Protein AF-A0A7S1NWL6-F1 (afdb_monomer)

Nearest PDB structures (foldseek):
  6gf1-assembly3_C  TM=7.445E-01  e=4.944E-04  Homo sapiens
  7w7g-assembly1_B  TM=7.144E-01  e=9.018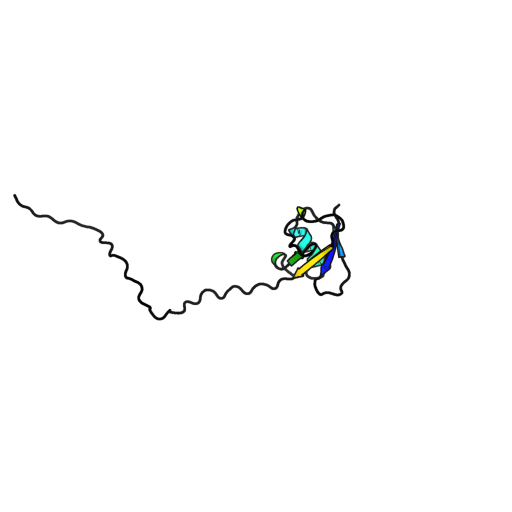E-03  Mus musculus
  4goc-assembly2_B  TM=6.275E-01  e=1.633E-02  Saccharomyces cerevisiae S288C
  8rbq-assembly1_H  TM=5.854E-01  e=1.340E-02  Azotobacter vinelandii DJ
  2lxc-assembly1_A  TM=5.662E-01  e=1.174E-02  Saccharomyces cerevisiae S288C

Solvent-accessible surface area (backbone atoms only — not comparable to full-atom values): 7060 Å² total; per-residue (Å²): 133,48,34,30,35,36,30,53,66,98,52,93,63,76,72,40,82,39,70,61,56,98,45,53,69,56,35,49,43,51,53,31,41,76,73,72,40,58,88,57,60,60,88,35,53,46,41,24,44,91,87,40,81,50,89,47,62,85,80,60,54,72,70,36,59,29,35,40,41,80,49,74,82,74,75,72,74,76,69,82,70,88,64,82,68,76,84,72,78,72,82,78,79,82,83,84,86,80,86,84,89,83,90,85,90,89,134

Mean predicted aligned error: 14.37 Å

Structure (mmCIF, N/CA/C/O backbone):
data_AF-A0A7S1NWL6-F1
#
_entry.id   AF-A0A7S1NWL6-F1
#
loop_
_atom_site.group_PDB
_atom_site.id
_atom_site.type_symbol
_atom_site.label_atom_id
_atom_site.label_alt_id
_atom_site.label_comp_id
_atom_site.label_asym_id
_atom_site.label_entity_id
_atom_site.label_seq_id
_atom_site.pdbx_PDB_ins_code
_atom_site.Cartn_x
_atom_site.Cartn_y
_atom_site.Cartn_z
_atom_site.occupancy
_atom_site.B_iso_or_equiv
_atom_site.auth_seq_id
_atom_site.auth_comp_id
_atom_site.auth_asym_id
_atom_site.auth_atom_id
_atom_site.pdbx_PDB_model_num
ATOM 1 N N . ARG A 1 1 ? 7.027 9.855 -15.224 1.00 74.94 1 ARG A N 1
ATOM 2 C CA . ARG A 1 1 ? 7.134 9.359 -13.835 1.00 74.94 1 ARG A CA 1
ATOM 3 C C . ARG A 1 1 ? 5.927 8.481 -13.609 1.00 74.94 1 ARG A C 1
ATOM 5 O O . ARG A 1 1 ? 4.855 8.898 -14.021 1.00 74.94 1 ARG A O 1
ATOM 12 N N . LEU A 1 2 ? 6.127 7.279 -13.081 1.00 89.69 2 LEU A N 1
ATOM 13 C CA . LEU A 1 2 ? 5.047 6.315 -12.906 1.00 89.69 2 LEU A CA 1
ATOM 14 C C . LEU A 1 2 ? 4.124 6.800 -11.786 1.00 89.69 2 LEU A C 1
ATOM 16 O O . LEU A 1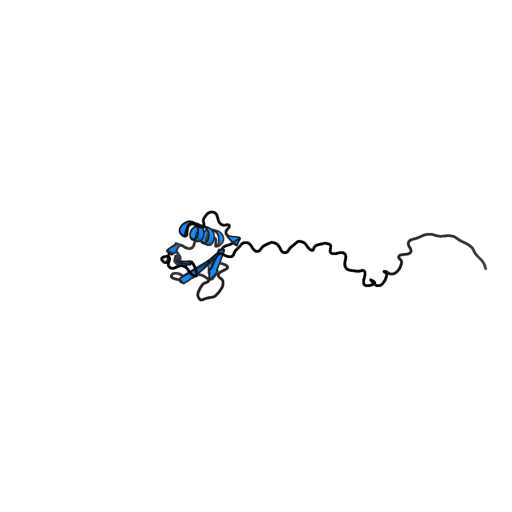 2 ? 4.616 7.205 -10.734 1.00 89.69 2 LEU A O 1
ATOM 20 N N . THR A 1 3 ? 2.817 6.805 -12.017 1.00 93.06 3 THR A N 1
ATOM 21 C CA . THR A 1 3 ? 1.813 7.262 -11.049 1.00 93.06 3 THR A CA 1
ATOM 22 C C . THR A 1 3 ? 0.794 6.163 -10.805 1.00 93.06 3 THR A C 1
ATOM 24 O O . THR A 1 3 ? 0.297 5.571 -11.752 1.00 93.06 3 THR A O 1
ATOM 27 N N . VAL A 1 4 ? 0.453 5.914 -9.544 1.00 93.69 4 VAL A N 1
ATOM 28 C CA . VAL A 1 4 ? -0.559 4.929 -9.142 1.00 93.69 4 VAL A CA 1
ATOM 29 C C . VAL A 1 4 ? -1.688 5.594 -8.369 1.00 93.69 4 VAL A C 1
ATOM 31 O O . VAL A 1 4 ? -1.508 6.620 -7.713 1.00 93.69 4 VAL A O 1
ATOM 34 N N . SER A 1 5 ? -2.865 4.998 -8.445 1.00 93.81 5 SER A N 1
ATOM 35 C CA . SER A 1 5 ? -4.078 5.402 -7.749 1.00 93.81 5 SER A CA 1
ATOM 36 C C . SER A 1 5 ? -4.235 4.566 -6.484 1.00 93.81 5 SER A C 1
ATOM 38 O O . SER A 1 5 ? -4.572 3.389 -6.552 1.00 93.81 5 SER A O 1
ATOM 40 N N . VAL A 1 6 ? -4.000 5.160 -5.317 1.00 93.81 6 VAL A N 1
ATOM 41 C CA . VAL A 1 6 ? -4.029 4.459 -4.031 1.00 93.81 6 VAL A CA 1
ATOM 42 C C . VAL A 1 6 ? -5.351 4.683 -3.308 1.00 93.81 6 VAL A C 1
ATOM 44 O O . VAL A 1 6 ? -5.787 5.820 -3.147 1.00 93.81 6 VAL A O 1
ATOM 47 N N . VAL A 1 7 ? -5.965 3.619 -2.801 1.00 93.19 7 VAL A N 1
ATOM 48 C CA . VAL A 1 7 ? -7.142 3.679 -1.922 1.00 93.19 7 VAL A CA 1
ATOM 49 C C . VAL A 1 7 ? -6.856 2.969 -0.610 1.00 93.19 7 VAL A C 1
ATOM 51 O O . VAL A 1 7 ? -6.133 1.980 -0.578 1.00 93.19 7 VAL A O 1
ATOM 54 N N . LEU A 1 8 ? -7.424 3.447 0.494 1.00 91.25 8 LEU A N 1
ATOM 55 C CA . LEU A 1 8 ? -7.349 2.722 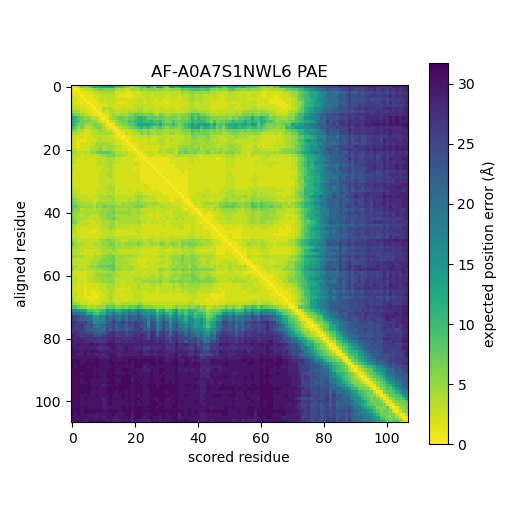1.761 1.00 91.25 8 LEU A CA 1
ATOM 56 C C . LEU A 1 8 ? -8.431 1.637 1.781 1.00 91.25 8 LEU A C 1
ATOM 58 O O . LEU A 1 8 ? -9.619 1.949 1.667 1.00 91.25 8 LEU A O 1
ATOM 62 N N . ARG A 1 9 ? -8.034 0.373 1.958 1.00 88.81 9 ARG A N 1
ATOM 63 C CA . ARG A 1 9 ? -8.965 -0.759 1.964 1.00 88.81 9 ARG A CA 1
ATOM 64 C C . ARG A 1 9 ? -10.010 -0.592 3.066 1.00 88.81 9 ARG A C 1
ATOM 66 O O . ARG A 1 9 ? -9.676 -0.336 4.222 1.00 88.81 9 ARG A O 1
ATOM 73 N N . GLY A 1 10 ? -11.281 -0.750 2.699 1.00 82.38 10 GLY A N 1
ATOM 74 C CA . GLY A 1 10 ? -12.409 -0.581 3.620 1.00 82.38 10 GLY A CA 1
ATOM 75 C C . GLY A 1 10 ? -12.713 0.875 3.992 1.00 82.38 10 GLY A C 1
ATOM 76 O O . GLY A 1 10 ? -13.496 1.115 4.907 1.00 82.38 10 GLY A O 1
ATOM 77 N N . SER A 1 11 ? -12.113 1.851 3.305 1.00 80.00 11 SER A N 1
ATOM 78 C CA . SER A 1 11 ? -12.389 3.271 3.505 1.00 80.00 11 SER A CA 1
ATOM 79 C C . SER A 1 11 ? -1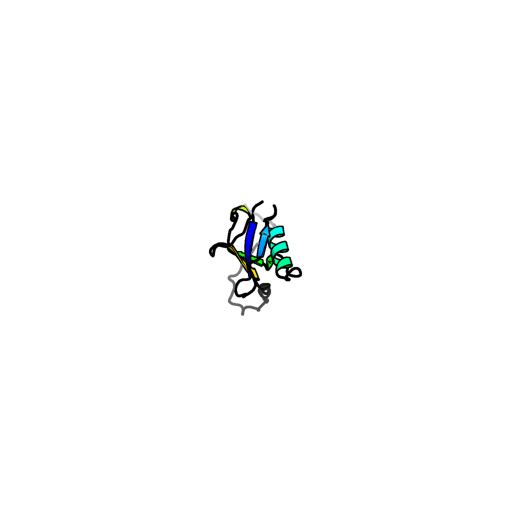3.211 3.845 2.356 1.00 80.00 11 SER A C 1
ATOM 81 O O . SER A 1 11 ? -12.989 3.517 1.197 1.00 80.00 11 SER A O 1
ATOM 83 N N . THR A 1 12 ? -14.113 4.774 2.670 1.00 77.81 12 THR A N 1
ATOM 84 C CA . THR A 1 12 ? -14.810 5.615 1.680 1.00 77.81 12 THR A CA 1
ATOM 85 C C . THR A 1 12 ? -13.986 6.839 1.269 1.00 77.81 12 THR A C 1
ATOM 87 O O . THR A 1 12 ? -14.501 7.757 0.630 1.00 77.81 12 THR A O 1
ATOM 90 N N . ARG A 1 13 ? -12.716 6.905 1.690 1.00 73.56 13 ARG A N 1
ATOM 91 C CA . ARG A 1 13 ? -11.813 8.006 1.360 1.00 73.56 13 ARG A CA 1
ATOM 92 C C . ARG A 1 13 ? -11.550 8.089 -0.147 1.00 73.56 13 ARG A C 1
ATOM 94 O O . ARG A 1 13 ? -11.559 7.066 -0.828 1.00 73.56 13 ARG A O 1
ATOM 101 N N . PRO A 1 14 ? -11.280 9.303 -0.657 1.00 76.44 14 PRO A N 1
ATOM 102 C CA . PRO A 1 14 ? -10.970 9.497 -2.063 1.00 76.44 14 PRO A CA 1
ATOM 103 C C . PRO A 1 14 ? -9.676 8.776 -2.453 1.00 76.44 14 PRO A C 1
ATOM 105 O O . PRO A 1 14 ? -8.758 8.623 -1.643 1.00 76.44 14 PRO A O 1
ATOM 108 N N . THR A 1 15 ? -9.620 8.366 -3.720 1.00 87.44 15 THR A N 1
ATOM 109 C CA . THR A 1 15 ? -8.418 7.797 -4.336 1.00 87.44 15 THR A CA 1
ATOM 110 C C . THR A 1 15 ? -7.322 8.853 -4.376 1.00 87.44 15 THR A C 1
ATOM 112 O O . THR A 1 15 ? -7.567 10.002 -4.747 1.00 87.44 15 THR A O 1
ATOM 115 N N . LEU A 1 16 ? -6.114 8.468 -3.986 1.00 89.31 16 LEU A N 1
ATOM 116 C CA . LEU A 1 16 ? -4.954 9.335 -3.969 1.00 89.31 16 LEU A CA 1
ATOM 117 C C . LEU A 1 16 ? -4.011 8.975 -5.108 1.00 89.31 16 LEU A C 1
ATOM 119 O O . LEU A 1 16 ? -3.483 7.871 -5.152 1.00 89.31 16 LEU A O 1
ATOM 123 N N . HIS A 1 17 ? -3.746 9.926 -5.994 1.00 92.25 17 HIS A N 1
ATOM 124 C CA . HIS A 1 17 ? -2.717 9.753 -7.011 1.00 92.25 17 HIS A CA 1
ATOM 125 C C . HIS A 1 17 ? -1.338 9.951 -6.380 1.00 92.25 17 HIS A C 1
ATOM 127 O O . HIS A 1 17 ? -1.045 11.017 -5.829 1.00 92.25 17 HIS A O 1
ATOM 133 N N . GLN A 1 18 ? -0.513 8.910 -6.437 1.00 91.38 18 GLN A N 1
ATOM 134 C CA . GLN A 1 18 ? 0.828 8.874 -5.877 1.00 91.38 18 GLN A CA 1
ATOM 135 C C . GLN A 1 18 ? 1.845 8.591 -6.980 1.00 91.38 18 GLN A C 1
ATOM 137 O O . GLN A 1 18 ? 1.799 7.550 -7.631 1.00 91.38 18 GLN A O 1
ATOM 142 N N . GLU A 1 19 ? 2.802 9.500 -7.158 1.00 93.00 19 GLU A N 1
ATOM 143 C CA . GLU A 1 19 ? 3.999 9.221 -7.954 1.00 93.00 19 GLU A CA 1
ATOM 144 C C . GLU A 1 19 ? 4.820 8.127 -7.269 1.00 93.00 19 GLU A C 1
ATOM 146 O O . GLU A 1 19 ? 5.075 8.213 -6.064 1.00 93.00 19 GLU A O 1
ATOM 151 N N . VAL A 1 20 ? 5.260 7.131 -8.029 1.00 91.19 20 VAL A N 1
ATOM 152 C CA . VAL A 1 20 ? 6.099 6.044 -7.536 1.00 91.19 20 VAL A CA 1
ATOM 153 C C . VAL A 1 20 ? 7.555 6.524 -7.467 1.00 91.19 20 VAL A C 1
ATOM 155 O O . VAL A 1 20 ? 8.151 6.821 -8.507 1.00 91.19 20 VAL A O 1
ATOM 158 N N . PRO A 1 21 ? 8.125 6.666 -6.254 1.00 89.56 21 PRO A N 1
ATOM 159 C CA . PRO A 1 21 ? 9.533 6.993 -6.063 1.00 89.56 21 PRO A CA 1
ATOM 160 C C . PRO A 1 21 ? 10.428 5.800 -6.419 1.00 89.56 21 PRO A C 1
ATOM 162 O O . PRO A 1 21 ? 9.952 4.687 -6.616 1.00 89.56 21 PRO A O 1
ATOM 165 N N . GLU A 1 22 ? 11.743 6.014 -6.451 1.00 88.00 22 GLU A N 1
ATOM 166 C CA . GLU A 1 22 ? 12.709 4.954 -6.781 1.00 88.00 22 GLU A CA 1
ATOM 167 C C . GLU A 1 22 ? 12.692 3.791 -5.775 1.00 88.00 22 GLU A C 1
ATOM 169 O O . GLU A 1 22 ? 12.879 2.641 -6.165 1.00 88.00 22 GLU A O 1
ATOM 174 N N . SER A 1 23 ? 12.414 4.073 -4.496 1.00 91.62 23 SER A N 1
ATOM 175 C CA . SER A 1 23 ? 12.361 3.071 -3.427 1.00 91.62 23 SER A CA 1
ATOM 176 C C . SER A 1 23 ? 10.928 2.726 -3.028 1.00 91.62 23 SER A C 1
ATOM 178 O O . SER A 1 23 ? 10.120 3.611 -2.754 1.00 91.62 23 SER A O 1
ATOM 180 N N . PHE A 1 24 ? 10.625 1.433 -2.922 1.00 90.62 24 PHE A N 1
ATOM 181 C CA . PHE A 1 24 ? 9.302 0.955 -2.517 1.00 90.62 24 PHE A CA 1
ATOM 182 C C . PHE A 1 24 ? 8.944 1.333 -1.065 1.00 90.62 24 PHE A C 1
ATOM 184 O O . PHE A 1 24 ? 7.799 1.676 -0.773 1.00 90.62 24 PHE A O 1
ATOM 191 N N . ASP A 1 25 ? 9.919 1.363 -0.153 1.00 91.69 25 ASP A N 1
ATOM 192 C CA . ASP A 1 25 ? 9.703 1.846 1.219 1.00 91.69 25 ASP A CA 1
ATOM 193 C C . ASP A 1 25 ? 9.305 3.331 1.252 1.00 91.69 25 ASP A C 1
ATOM 195 O O . ASP A 1 25 ? 8.450 3.736 2.042 1.00 91.69 25 ASP A O 1
ATOM 199 N N . ASP A 1 26 ? 9.882 4.146 0.361 1.00 92.69 26 ASP A N 1
ATOM 200 C CA . ASP A 1 26 ? 9.532 5.566 0.236 1.00 92.69 26 ASP A CA 1
ATOM 201 C C . ASP A 1 26 ? 8.106 5.741 -0.305 1.00 92.69 26 ASP A C 1
ATOM 203 O O . ASP A 1 26 ? 7.375 6.621 0.155 1.00 92.69 26 ASP A O 1
ATOM 207 N N . LEU A 1 27 ? 7.675 4.859 -1.219 1.00 92.88 27 LEU A N 1
ATOM 208 C CA . LEU A 1 27 ? 6.290 4.812 -1.693 1.00 92.88 27 LEU A CA 1
ATOM 209 C C . LEU A 1 27 ? 5.335 4.566 -0.524 1.00 92.88 27 LEU A C 1
ATOM 211 O O . LEU A 1 27 ? 4.408 5.346 -0.313 1.00 92.88 27 LEU A O 1
ATOM 215 N N . LEU A 1 28 ? 5.574 3.509 0.255 1.00 92.75 28 LEU A N 1
ATOM 216 C CA . LEU A 1 28 ? 4.734 3.155 1.398 1.00 92.75 28 LEU A CA 1
ATOM 217 C C . LEU A 1 28 ? 4.692 4.276 2.443 1.00 92.75 28 LEU A C 1
ATOM 219 O O . LEU A 1 28 ? 3.606 4.625 2.907 1.00 92.75 28 LEU A O 1
ATOM 223 N N . ARG A 1 29 ? 5.838 4.884 2.777 1.00 92.88 29 ARG A N 1
ATOM 224 C CA . ARG A 1 29 ? 5.897 6.032 3.694 1.00 92.88 29 ARG A CA 1
ATOM 225 C C . ARG A 1 29 ? 5.045 7.196 3.186 1.00 92.88 29 ARG A C 1
ATOM 227 O O . ARG A 1 29 ? 4.189 7.673 3.925 1.00 92.88 29 ARG A O 1
ATOM 234 N N . LYS A 1 30 ? 5.223 7.615 1.929 1.00 92.75 30 LYS A N 1
ATOM 235 C CA . LYS A 1 30 ? 4.458 8.727 1.341 1.00 92.75 30 LYS A CA 1
ATOM 236 C C . LYS A 1 30 ? 2.966 8.446 1.336 1.00 92.75 30 LYS A C 1
ATOM 238 O O . LYS A 1 30 ? 2.175 9.298 1.728 1.00 92.75 30 LYS A O 1
ATOM 243 N N . VAL A 1 31 ? 2.574 7.239 0.937 1.00 92.25 31 VAL A N 1
ATOM 244 C CA . VAL A 1 31 ? 1.174 6.815 0.967 1.00 92.25 31 VAL A CA 1
ATOM 245 C C . VAL A 1 31 ? 0.619 6.910 2.392 1.00 92.25 31 VAL A C 1
ATOM 247 O O . VAL A 1 31 ? -0.439 7.508 2.594 1.00 92.25 31 VAL A O 1
ATOM 250 N N . LEU A 1 32 ? 1.336 6.389 3.391 1.00 91.88 32 LEU A N 1
ATOM 251 C CA . LEU A 1 32 ? 0.938 6.484 4.797 1.00 91.88 32 LEU A CA 1
ATOM 252 C C . LEU A 1 32 ? 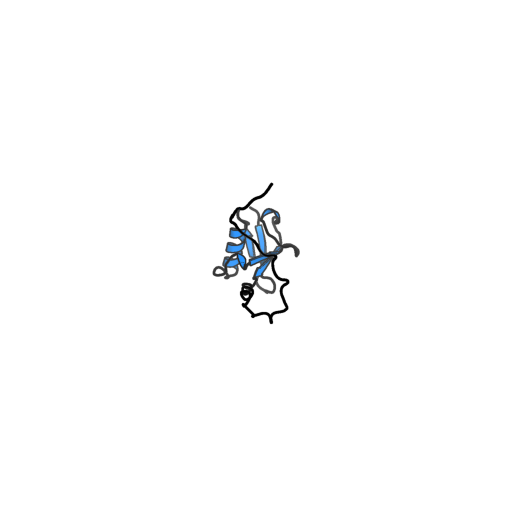0.766 7.939 5.242 1.00 91.88 32 LEU A C 1
ATOM 254 O O . LEU A 1 32 ? -0.287 8.282 5.777 1.00 91.88 32 LEU A O 1
ATOM 258 N N . GLU A 1 33 ? 1.740 8.808 4.977 1.00 91.94 33 GLU A N 1
ATOM 259 C CA . GLU A 1 33 ? 1.672 10.236 5.311 1.00 91.94 33 GLU A CA 1
ATOM 260 C C . GLU A 1 33 ? 0.453 10.915 4.681 1.00 91.94 33 GLU A C 1
ATOM 262 O O . GLU A 1 33 ? -0.282 11.639 5.354 1.00 91.94 33 GLU A O 1
ATOM 267 N N . ARG A 1 34 ? 0.178 10.626 3.407 1.00 89.81 34 ARG A N 1
ATOM 268 C CA . ARG A 1 34 ? -0.943 11.208 2.660 1.00 89.81 34 ARG A CA 1
ATOM 269 C C . ARG A 1 34 ? -2.304 10.755 3.185 1.00 89.81 34 ARG A C 1
ATOM 271 O O . ARG A 1 34 ? -3.258 11.532 3.164 1.00 89.81 34 ARG A O 1
ATOM 278 N N . PHE A 1 35 ? -2.391 9.538 3.717 1.00 89.12 35 PHE A N 1
ATOM 279 C CA . PHE A 1 35 ? -3.569 9.059 4.438 1.00 89.12 35 PHE A CA 1
ATOM 280 C C . PHE A 1 35 ? -3.576 9.455 5.931 1.00 89.12 35 PHE A C 1
ATOM 282 O O . PHE A 1 35 ? -4.522 9.116 6.642 1.00 89.12 35 PHE A O 1
ATOM 289 N N . GLY A 1 36 ? -2.603 10.221 6.429 1.00 88.44 36 GLY A N 1
ATOM 290 C CA . GLY A 1 36 ? -2.549 10.659 7.831 1.00 88.44 36 GLY A CA 1
ATOM 291 C C . GLY A 1 36 ? -2.052 9.587 8.808 1.00 88.44 36 GLY A C 1
ATOM 292 O O . GLY A 1 36 ? -2.274 9.694 10.009 1.00 88.44 36 GLY A O 1
ATOM 293 N N . PHE A 1 37 ? -1.376 8.560 8.300 1.00 88.94 37 PHE A N 1
ATOM 294 C CA . PHE A 1 37 ? -0.741 7.480 9.055 1.00 88.94 37 PHE A CA 1
ATOM 295 C C . PHE A 1 37 ? 0.787 7.628 9.110 1.00 88.94 37 PHE A C 1
ATOM 297 O O . PHE A 1 37 ? 1.483 6.632 9.257 1.00 88.94 37 PHE A O 1
ATOM 304 N N . GLY A 1 38 ? 1.327 8.845 8.988 1.00 86.00 38 GLY A N 1
ATOM 305 C CA . GLY A 1 38 ? 2.781 9.080 8.954 1.00 86.00 38 GLY A CA 1
ATOM 306 C C . GLY A 1 38 ? 3.542 8.617 10.206 1.00 86.00 38 GLY A C 1
ATOM 307 O O . GLY A 1 38 ? 4.732 8.339 10.127 1.00 86.00 38 GLY A O 1
ATOM 308 N N . ASP A 1 39 ? 2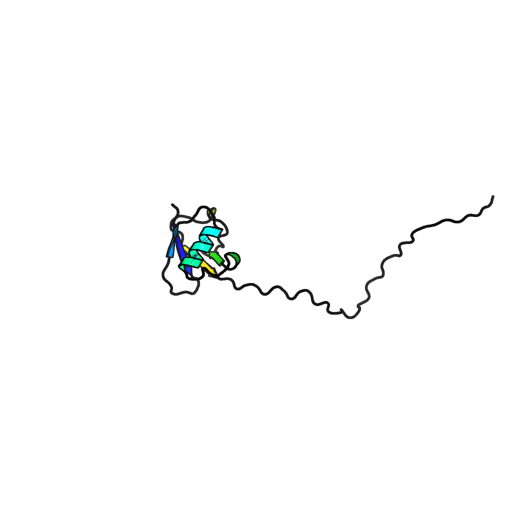.851 8.480 11.341 1.00 86.56 39 ASP A N 1
ATOM 309 C CA . ASP A 1 39 ? 3.409 7.942 12.592 1.00 86.56 39 ASP A CA 1
ATOM 310 C C . ASP A 1 39 ? 3.563 6.406 12.567 1.00 86.56 39 ASP A C 1
ATOM 312 O O . ASP A 1 39 ? 4.309 5.818 13.349 1.00 86.56 39 ASP A O 1
ATOM 316 N N . ARG A 1 40 ? 2.875 5.727 11.638 1.00 85.62 40 ARG A N 1
ATOM 317 C CA . ARG A 1 40 ? 2.916 4.267 11.525 1.00 85.62 40 ARG A CA 1
ATOM 318 C C . ARG A 1 40 ? 4.193 3.816 10.820 1.00 85.62 40 ARG A C 1
ATOM 320 O O . ARG A 1 40 ? 4.571 4.382 9.792 1.00 85.62 40 ARG A O 1
ATOM 327 N N . PRO A 1 41 ? 4.839 2.744 11.300 1.00 87.25 41 PRO A N 1
ATOM 328 C CA . PRO A 1 41 ? 6.004 2.203 10.629 1.00 87.25 41 PRO A CA 1
ATOM 329 C C . PRO A 1 41 ? 5.598 1.502 9.327 1.00 87.25 41 PRO A C 1
ATOM 331 O O . PRO A 1 41 ? 4.587 0.806 9.256 1.00 87.25 41 PRO A O 1
ATOM 334 N N . VAL A 1 42 ? 6.456 1.606 8.314 1.00 88.50 42 VAL A N 1
ATOM 335 C CA . VAL A 1 42 ? 6.250 1.055 6.960 1.00 88.50 42 VAL A CA 1
ATOM 336 C C . VAL A 1 42 ? 5.941 -0.451 6.966 1.00 88.50 42 VAL A C 1
ATOM 338 O O . VAL A 1 42 ? 5.167 -0.953 6.154 1.00 88.50 42 VAL A O 1
ATOM 341 N N . ARG A 1 43 ? 6.478 -1.182 7.953 1.00 86.69 43 ARG A N 1
ATOM 342 C CA . ARG A 1 43 ? 6.225 -2.617 8.168 1.00 86.69 43 ARG A CA 1
ATOM 343 C C . ARG A 1 43 ? 4.757 -2.963 8.449 1.00 86.69 43 ARG A C 1
ATOM 345 O O . ARG A 1 43 ? 4.374 -4.106 8.219 1.00 86.69 43 ARG A O 1
ATOM 352 N N . GLU A 1 44 ? 3.971 -2.000 8.936 1.00 89.31 44 GLU A N 1
ATOM 353 C CA . GLU A 1 44 ? 2.529 -2.121 9.191 1.00 89.31 44 GLU A CA 1
ATOM 354 C C . GLU A 1 44 ? 1.683 -1.790 7.949 1.00 89.31 44 GLU A C 1
ATOM 356 O O . GLU A 1 44 ? 0.459 -1.793 8.023 1.00 89.31 44 GLU A O 1
ATOM 361 N N . ALA A 1 45 ? 2.301 -1.527 6.796 1.00 90.81 45 ALA A N 1
ATOM 362 C CA . ALA A 1 45 ? 1.608 -1.230 5.550 1.00 90.81 45 ALA A CA 1
ATOM 363 C C . ALA A 1 45 ? 1.869 -2.296 4.484 1.00 90.81 45 ALA A C 1
ATOM 365 O O . ALA A 1 45 ? 2.981 -2.811 4.324 1.00 90.81 45 ALA A O 1
ATOM 366 N N . ARG A 1 46 ? 0.824 -2.630 3.732 1.00 92.50 46 ARG A N 1
ATOM 367 C CA . ARG A 1 46 ? 0.878 -3.505 2.559 1.00 92.50 46 ARG A CA 1
ATOM 368 C C . ARG A 1 46 ? 0.092 -2.862 1.428 1.00 92.50 46 ARG A C 1
ATOM 370 O O . ARG A 1 46 ? -0.964 -2.286 1.676 1.00 92.50 46 ARG A O 1
ATOM 377 N N . LEU A 1 47 ? 0.606 -2.970 0.209 1.00 93.19 47 LEU A N 1
ATOM 378 C CA . LEU A 1 47 ? -0.088 -2.536 -0.999 1.00 93.19 47 LEU A CA 1
ATOM 379 C C . LEU A 1 47 ? -0.538 -3.762 -1.782 1.00 93.19 47 LEU A C 1
ATOM 381 O O . LEU A 1 47 ? 0.203 -4.73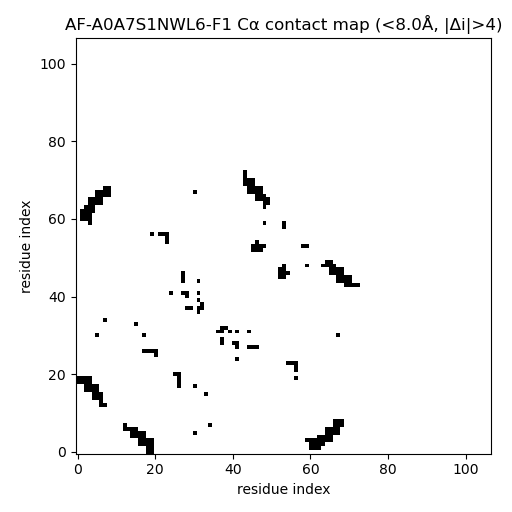8 -1.873 1.00 93.19 47 LEU A O 1
ATOM 385 N N . PHE A 1 48 ? -1.735 -3.703 -2.347 1.00 93.00 48 PHE A N 1
ATOM 386 C CA . PHE A 1 48 ? -2.261 -4.745 -3.219 1.00 93.00 48 PHE A CA 1
ATOM 387 C C . PHE A 1 48 ? -2.667 -4.146 -4.559 1.00 93.00 48 PHE A C 1
ATOM 389 O O . PHE A 1 48 ? -3.367 -3.144 -4.570 1.00 93.00 48 PHE A O 1
ATOM 396 N N . ALA A 1 49 ? -2.255 -4.754 -5.666 1.00 92.19 49 ALA A N 1
ATOM 397 C CA . ALA A 1 49 ? -2.684 -4.400 -7.018 1.00 92.19 49 ALA A CA 1
ATOM 398 C C . ALA A 1 49 ? -3.497 -5.574 -7.565 1.00 92.19 49 ALA A C 1
ATOM 400 O O . ALA A 1 49 ? -3.018 -6.706 -7.529 1.00 92.19 49 ALA A O 1
ATOM 401 N N . GLU A 1 50 ? -4.739 -5.336 -7.993 1.00 88.12 50 GLU A N 1
ATOM 402 C CA . GLU A 1 50 ? -5.638 -6.388 -8.509 1.00 88.12 50 GLU A CA 1
ATOM 403 C C . GLU A 1 50 ? -5.748 -7.631 -7.588 1.00 88.12 50 GLU A C 1
ATOM 405 O O . GLU A 1 50 ? -5.867 -8.769 -8.036 1.00 88.12 50 GLU A O 1
ATOM 410 N N . GLY A 1 51 ? -5.683 -7.423 -6.266 1.00 86.31 51 GLY A N 1
ATOM 411 C CA . GLY A 1 51 ? -5.733 -8.491 -5.259 1.00 86.31 51 GLY A CA 1
ATOM 412 C C . GLY A 1 51 ? -4.407 -9.221 -4.995 1.00 86.31 51 GLY A C 1
ATOM 413 O O . GLY A 1 51 ? -4.349 -10.053 -4.088 1.00 86.31 51 GLY A O 1
ATOM 414 N N . ALA A 1 52 ? -3.331 -8.896 -5.715 1.00 91.25 52 ALA A N 1
ATOM 415 C CA . ALA A 1 52 ? -1.992 -9.439 -5.498 1.00 91.25 52 ALA A CA 1
ATOM 416 C C . ALA A 1 52 ? -1.142 -8.519 -4.611 1.00 91.25 52 ALA A C 1
ATOM 418 O O . ALA A 1 52 ? -1.208 -7.296 -4.724 1.00 91.25 52 ALA A O 1
ATOM 419 N N . LEU A 1 53 ? -0.322 -9.100 -3.726 1.00 92.06 53 LEU A N 1
ATOM 420 C CA . LEU A 1 53 ? 0.581 -8.335 -2.864 1.00 92.06 53 LEU A CA 1
ATOM 421 C C . LEU A 1 53 ? 1.686 -7.672 -3.696 1.00 92.06 53 LEU A C 1
ATOM 423 O O . LEU A 1 53 ? 2.462 -8.345 -4.373 1.00 92.06 53 LEU A O 1
ATOM 427 N N . VAL A 1 54 ? 1.807 -6.355 -3.563 1.00 92.62 54 VAL A N 1
ATOM 428 C CA . VAL A 1 54 ? 2.898 -5.573 -4.135 1.00 92.62 54 VAL A CA 1
ATOM 429 C C . VAL A 1 54 ? 4.035 -5.515 -3.121 1.00 92.62 54 VAL A C 1
ATOM 431 O O . VAL A 1 54 ? 3.884 -4.954 -2.036 1.00 92.62 54 VAL A O 1
ATOM 434 N N . SER A 1 55 ? 5.180 -6.085 -3.491 1.00 90.38 55 SER A N 1
ATOM 435 C CA . SER A 1 55 ? 6.404 -6.078 -2.673 1.00 90.38 55 SER A CA 1
ATOM 436 C C . SER A 1 55 ? 7.528 -5.211 -3.250 1.00 90.38 55 SER A C 1
ATOM 438 O O . SER A 1 55 ? 8.543 -5.019 -2.587 1.00 90.38 55 SER A O 1
ATOM 440 N N . ALA A 1 56 ? 7.379 -4.728 -4.486 1.00 91.50 56 ALA A N 1
ATOM 441 C CA . ALA A 1 56 ? 8.386 -3.954 -5.202 1.00 91.50 56 ALA A CA 1
ATOM 442 C C . ALA A 1 56 ? 7.723 -3.056 -6.255 1.00 91.50 56 ALA A C 1
ATOM 444 O O . ALA A 1 56 ? 6.652 -3.381 -6.771 1.00 91.50 56 ALA A O 1
ATOM 445 N N . ASN A 1 57 ? 8.397 -1.959 -6.611 1.00 89.00 57 ASN A N 1
ATOM 446 C CA . ASN A 1 57 ? 7.941 -1.014 -7.637 1.00 89.00 57 ASN A CA 1
ATOM 447 C C . ASN A 1 57 ? 7.773 -1.660 -9.023 1.00 89.00 57 ASN A C 1
ATOM 449 O O . ASN A 1 57 ? 6.976 -1.188 -9.822 1.00 89.00 57 ASN A O 1
ATOM 453 N N . GLU A 1 58 ? 8.496 -2.745 -9.301 1.00 89.38 58 GLU A N 1
ATOM 454 C CA . GLU A 1 58 ? 8.468 -3.482 -10.573 1.00 89.38 58 GLU A CA 1
ATOM 455 C C . GLU A 1 58 ? 7.095 -4.101 -10.876 1.00 89.38 58 GLU A C 1
ATOM 457 O O . GLU A 1 58 ? 6.763 -4.360 -12.031 1.00 89.38 58 GLU A O 1
ATOM 462 N N . HIS A 1 59 ? 6.291 -4.334 -9.836 1.00 88.94 59 HIS A N 1
ATOM 463 C CA . HIS A 1 59 ? 4.934 -4.860 -9.962 1.00 88.94 59 HIS A CA 1
ATOM 464 C C . HIS A 1 59 ? 3.892 -3.774 -10.244 1.00 88.94 59 HIS A C 1
ATOM 466 O O . HIS A 1 59 ? 2.727 -4.106 -10.428 1.00 88.94 59 HIS A O 1
ATOM 472 N N . LEU A 1 60 ? 4.293 -2.501 -10.245 1.00 90.31 60 LEU A N 1
ATOM 473 C CA . LEU A 1 60 ? 3.409 -1.369 -10.478 1.00 90.31 60 LEU A CA 1
ATOM 474 C C . LEU A 1 60 ? 3.552 -0.875 -11.912 1.00 90.31 60 LEU A C 1
ATOM 476 O O . LEU A 1 60 ? 4.654 -0.771 -12.455 1.00 90.31 60 LEU A O 1
ATOM 480 N N . ARG A 1 61 ? 2.425 -0.513 -12.510 1.00 91.38 61 ARG A N 1
ATOM 481 C CA . ARG A 1 61 ? 2.335 0.160 -13.802 1.00 91.38 61 ARG A CA 1
ATOM 482 C C . ARG A 1 61 ? 1.705 1.533 -13.640 1.00 91.38 61 ARG A C 1
ATOM 484 O O . ARG A 1 61 ? 1.057 1.847 -12.643 1.00 91.38 61 ARG A O 1
ATOM 491 N N . ASP A 1 62 ? 1.945 2.382 -14.630 1.00 90.62 62 ASP A N 1
ATOM 492 C CA . ASP A 1 62 ? 1.335 3.705 -14.662 1.00 90.62 62 ASP A CA 1
ATOM 493 C C . ASP A 1 62 ? -0.190 3.577 -14.781 1.00 90.62 62 ASP A C 1
ATOM 495 O O . ASP A 1 62 ? -0.692 2.866 -15.651 1.00 90.62 62 ASP A O 1
ATOM 499 N N . GLY A 1 63 ? -0.910 4.241 -13.880 1.00 89.56 63 GLY A N 1
ATOM 500 C CA . GLY A 1 63 ? -2.363 4.176 -13.766 1.00 89.56 63 GLY A CA 1
ATOM 501 C C . GLY A 1 63 ? -2.903 3.034 -12.901 1.00 89.56 63 GLY A C 1
ATOM 502 O O . GLY A 1 63 ? -4.123 2.956 -12.745 1.00 89.56 63 GLY A O 1
ATOM 503 N N . ASP A 1 64 ? -2.053 2.184 -12.311 1.00 92.44 64 ASP A N 1
ATOM 504 C CA . ASP A 1 64 ? -2.525 1.057 -11.496 1.00 92.44 64 ASP A CA 1
ATOM 505 C C . ASP A 1 64 ? -3.354 1.515 -10.296 1.00 92.44 64 ASP A C 1
ATOM 507 O O . ASP A 1 64 ? -3.021 2.484 -9.607 1.00 92.44 64 ASP A O 1
ATOM 511 N N . HIS A 1 65 ? -4.414 0.761 -10.010 1.00 92.31 65 HIS A N 1
ATOM 512 C CA . HIS A 1 65 ? -5.195 0.905 -8.790 1.00 92.31 65 HIS A CA 1
ATOM 513 C C . HIS A 1 65 ? -4.642 -0.010 -7.703 1.00 92.31 65 HIS A C 1
ATOM 515 O O . HIS A 1 65 ? -4.663 -1.235 -7.832 1.00 92.31 65 HIS A O 1
ATOM 521 N N . VAL A 1 66 ? -4.179 0.598 -6.613 1.00 93.69 66 VAL A N 1
ATOM 522 C CA . VAL A 1 66 ? -3.577 -0.105 -5.486 1.00 93.69 66 VAL A CA 1
ATOM 523 C C . VAL A 1 66 ? -4.335 0.141 -4.189 1.00 93.69 66 VAL A C 1
ATOM 525 O O . VAL A 1 66 ? -4.732 1.258 -3.861 1.00 93.69 66 VAL A O 1
ATOM 528 N N . GLU A 1 67 ? -4.520 -0.915 -3.413 1.00 93.50 67 GLU A N 1
ATOM 529 C CA . GLU A 1 67 ? -5.164 -0.873 -2.110 1.00 93.50 67 GLU A CA 1
ATOM 530 C C . GLU A 1 67 ? -4.107 -0.873 -1.005 1.00 93.50 67 GLU A C 1
ATOM 532 O O . GLU A 1 67 ? -3.342 -1.826 -0.853 1.00 93.50 67 GLU A O 1
ATOM 537 N N . LEU A 1 68 ? -4.088 0.181 -0.194 1.00 92.88 68 LEU A N 1
ATOM 538 C CA . LEU A 1 68 ? -3.358 0.224 1.064 1.00 92.88 68 LEU A CA 1
ATOM 539 C C . LEU A 1 68 ? -4.125 -0.561 2.129 1.00 92.88 68 LEU A C 1
ATOM 541 O O . LEU A 1 68 ? -5.277 -0.257 2.445 1.00 92.88 68 LEU A O 1
ATOM 545 N N . VAL A 1 69 ? -3.440 -1.511 2.755 1.00 92.12 69 VAL A N 1
ATOM 546 C CA . VAL A 1 69 ? -3.906 -2.256 3.922 1.00 92.12 69 VAL A CA 1
ATOM 547 C C . VAL A 1 69 ? -2.959 -1.990 5.082 1.00 92.12 69 VAL A C 1
ATOM 549 O O . VAL A 1 69 ? -1.755 -2.223 4.977 1.00 92.12 69 VAL A O 1
ATOM 552 N N . LEU A 1 70 ? -3.517 -1.530 6.201 1.00 89.50 70 LEU A N 1
ATOM 553 C CA . LEU A 1 70 ? -2.791 -1.442 7.461 1.00 89.50 70 LEU A CA 1
ATOM 554 C C . LEU A 1 70 ? -2.905 -2.781 8.187 1.00 89.50 70 LEU A C 1
ATOM 556 O O . LEU A 1 70 ? -4.006 -3.213 8.529 1.00 89.50 70 LEU A O 1
ATOM 560 N N . VAL A 1 71 ? -1.777 -3.442 8.410 1.00 84.81 71 VAL A N 1
ATOM 561 C CA . VAL A 1 71 ? -1.700 -4.647 9.233 1.00 84.81 71 VAL A CA 1
ATOM 562 C C . VAL A 1 71 ? -1.357 -4.231 10.659 1.00 84.81 71 VAL A C 1
ATOM 564 O O . VAL A 1 71 ? -0.415 -3.475 10.884 1.00 84.81 71 VAL A O 1
ATOM 567 N N . ALA A 1 72 ? -2.145 -4.690 11.631 1.00 71.38 72 ALA A N 1
ATOM 568 C CA . ALA A 1 72 ? -1.840 -4.452 13.037 1.00 71.38 72 ALA A CA 1
ATOM 569 C C . ALA A 1 72 ? -0.462 -5.048 13.384 1.00 71.38 72 ALA A C 1
ATOM 571 O O . ALA A 1 72 ? -0.081 -6.065 12.790 1.00 71.38 72 ALA A O 1
ATOM 572 N N . PRO A 1 73 ? 0.278 -4.467 14.349 1.00 62.41 73 PRO A N 1
ATOM 573 C CA . PRO A 1 73 ? 1.469 -5.112 14.873 1.00 62.41 73 PRO A CA 1
ATOM 574 C C . PRO A 1 73 ? 1.051 -6.490 15.380 1.00 62.41 73 PRO A C 1
ATOM 576 O O . PRO A 1 73 ? 0.215 -6.607 16.278 1.00 62.41 73 PRO A O 1
ATOM 579 N N . GLN A 1 74 ? 1.584 -7.537 14.754 1.00 53.66 74 GLN A N 1
ATOM 580 C CA . GLN A 1 74 ? 1.340 -8.892 15.213 1.00 53.66 74 GLN A CA 1
ATOM 581 C C . GLN A 1 74 ? 1.887 -8.954 16.646 1.00 53.66 74 GLN A C 1
ATOM 583 O O . GLN A 1 74 ? 3.066 -8.629 16.833 1.00 53.66 74 GLN A O 1
ATOM 588 N N . PRO A 1 75 ? 1.074 -9.283 17.668 1.00 53.88 75 PRO A N 1
ATOM 589 C CA . PRO A 1 75 ? 1.614 -9.481 19.001 1.00 53.88 75 PRO A CA 1
ATOM 590 C C . PRO A 1 75 ? 2.708 -10.535 18.866 1.00 53.88 75 PRO A C 1
ATOM 592 O O . PRO A 1 75 ? 2.483 -11.575 18.235 1.00 53.88 75 PRO A O 1
ATOM 595 N N . SER A 1 76 ? 3.904 -10.236 19.382 1.00 57.19 76 SER A N 1
ATOM 596 C CA . SER A 1 76 ? 4.972 -11.226 19.463 1.00 57.19 76 SER A CA 1
ATOM 597 C C . SER A 1 76 ? 4.351 -12.512 20.004 1.00 57.19 76 SER A C 1
ATOM 599 O O . SER A 1 76 ? 3.613 -12.423 20.996 1.00 57.19 76 SER A O 1
ATOM 601 N N . PRO A 1 77 ? 4.574 -13.680 19.370 1.00 61.81 77 PRO A N 1
ATOM 602 C CA . PRO A 1 77 ? 4.134 -14.926 19.974 1.00 61.81 77 PRO A CA 1
ATOM 603 C C . PRO A 1 77 ? 4.649 -14.911 21.416 1.00 61.81 77 PRO A C 1
ATOM 605 O O . PRO A 1 77 ? 5.795 -14.485 21.621 1.00 61.81 77 PRO A O 1
ATOM 608 N N . PRO A 1 78 ? 3.812 -15.256 22.414 1.00 62.75 78 PRO A N 1
ATOM 609 C CA . PRO A 1 78 ? 4.282 -15.321 23.787 1.00 62.75 78 PRO A CA 1
ATOM 610 C C . PRO A 1 78 ? 5.568 -16.138 23.755 1.00 62.75 78 PRO A C 1
ATOM 612 O O . PRO A 1 78 ? 5.576 -17.233 23.183 1.00 62.75 78 PRO A O 1
ATOM 615 N N . ALA A 1 79 ? 6.667 -15.555 24.254 1.00 63.88 79 ALA A N 1
ATOM 616 C CA . ALA A 1 79 ? 7.927 -16.275 24.384 1.00 63.88 79 ALA A CA 1
ATOM 617 C C . ALA A 1 79 ? 7.587 -17.650 24.964 1.00 63.88 79 ALA A C 1
ATOM 619 O O . ALA A 1 79 ? 6.741 -17.671 25.867 1.00 63.88 79 ALA A O 1
ATOM 620 N N . PRO A 1 80 ? 8.131 -18.756 24.417 1.00 66.12 80 PRO A N 1
ATOM 621 C CA . PRO A 1 80 ? 7.793 -20.093 24.879 1.00 66.12 80 PRO A CA 1
ATOM 622 C C . PRO A 1 80 ? 7.914 -20.075 26.393 1.00 66.12 80 PRO A C 1
ATOM 624 O O . PRO A 1 80 ? 9.006 -19.904 26.934 1.00 66.12 80 PRO A O 1
ATOM 627 N N . GLN A 1 81 ? 6.763 -20.095 27.065 1.00 53.91 81 GLN A N 1
ATOM 628 C CA . GLN A 1 81 ? 6.768 -20.140 28.506 1.00 53.91 81 GLN A CA 1
ATOM 629 C C . GLN A 1 81 ? 7.428 -21.468 28.819 1.00 53.91 81 GLN A C 1
ATOM 631 O O . GLN A 1 81 ? 7.095 -22.483 28.202 1.00 53.91 81 GLN A O 1
ATOM 636 N N . ASP A 1 82 ? 8.413 -21.429 29.706 1.00 55.75 82 ASP A N 1
ATOM 637 C CA . ASP A 1 82 ? 8.951 -22.600 30.375 1.00 55.75 82 ASP A CA 1
ATOM 638 C C . ASP A 1 82 ? 7.786 -23.195 31.177 1.00 55.75 82 ASP A C 1
ATOM 640 O O . ASP A 1 82 ? 7.593 -22.933 32.360 1.00 55.75 82 ASP A O 1
ATOM 644 N N . VAL A 1 83 ? 6.867 -23.855 30.472 1.00 59.59 83 VAL A N 1
ATOM 645 C CA . VAL A 1 83 ? 5.895 -24.728 31.090 1.00 59.59 83 VAL A CA 1
ATOM 646 C C . VAL A 1 83 ? 6.753 -25.925 31.459 1.00 59.59 83 VAL A C 1
ATOM 648 O O . VAL A 1 83 ? 7.271 -26.568 30.538 1.00 59.59 83 VAL A O 1
ATOM 651 N N . PRO A 1 84 ? 6.960 -26.235 32.750 1.00 51.50 84 PRO A N 1
ATOM 652 C CA . PRO A 1 84 ? 7.521 -27.518 33.109 1.00 51.50 84 PRO A CA 1
ATOM 653 C C . PRO A 1 84 ? 6.559 -28.565 32.553 1.00 51.50 84 PRO A C 1
ATOM 655 O O . PRO A 1 84 ? 5.480 -28.807 33.096 1.00 51.50 84 PRO A O 1
ATOM 658 N N . LEU A 1 85 ? 6.917 -29.128 31.399 1.00 60.50 85 LEU A N 1
ATOM 659 C CA . LEU A 1 85 ? 6.263 -30.299 30.851 1.00 60.50 85 LEU A CA 1
ATOM 660 C C . LEU A 1 85 ? 6.304 -31.345 31.970 1.00 60.50 85 LEU A C 1
ATOM 662 O O . LEU A 1 85 ? 7.392 -31.597 32.503 1.00 60.50 85 LEU A O 1
ATOM 666 N N . PRO A 1 86 ? 5.166 -31.941 32.376 1.00 51.81 86 PRO A N 1
ATOM 667 C CA . PRO A 1 86 ? 5.222 -33.099 33.252 1.00 51.81 86 PRO A CA 1
ATOM 668 C C . PRO A 1 86 ? 6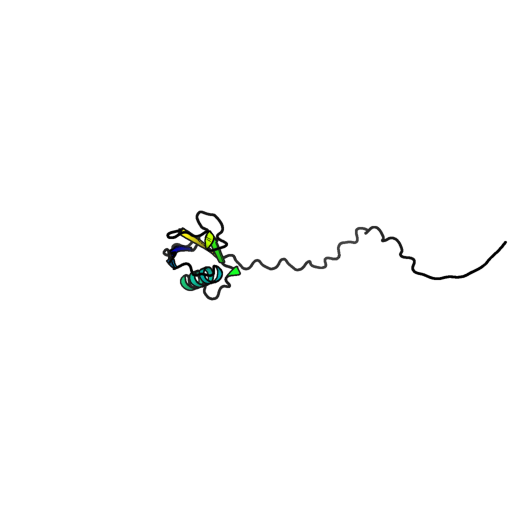.170 -34.097 32.594 1.00 51.81 86 PRO A C 1
ATOM 670 O O . PRO A 1 86 ? 6.036 -34.363 31.399 1.00 51.81 86 PRO A O 1
ATOM 673 N N . ALA A 1 87 ? 7.169 -34.549 33.353 1.00 54.97 87 ALA A N 1
ATOM 674 C CA . ALA A 1 87 ? 8.275 -35.367 32.883 1.00 54.97 87 ALA A CA 1
ATOM 675 C C . ALA A 1 87 ? 7.771 -36.666 32.235 1.00 54.97 87 ALA A C 1
ATOM 677 O O . ALA A 1 87 ? 7.730 -37.725 32.857 1.00 54.97 87 ALA A O 1
ATOM 678 N N . PHE A 1 88 ? 7.403 -36.599 30.960 1.00 55.47 88 PHE A N 1
ATOM 679 C CA . PHE A 1 88 ? 7.365 -37.759 30.098 1.00 55.47 88 PHE A CA 1
ATOM 680 C C . PHE A 1 88 ? 8.818 -38.094 29.797 1.00 55.47 88 PHE A C 1
ATOM 682 O O . PHE A 1 88 ? 9.470 -37.434 28.995 1.00 55.47 88 PHE A O 1
ATOM 689 N N . MET A 1 89 ? 9.311 -39.062 30.570 1.00 55.62 89 MET A N 1
ATOM 690 C CA . MET A 1 89 ? 10.540 -39.835 30.405 1.00 55.62 89 MET A CA 1
ATOM 691 C C . MET A 1 89 ? 11.250 -39.557 29.073 1.00 55.62 89 MET A C 1
ATOM 693 O O . MET A 1 89 ? 10.926 -40.145 28.043 1.00 55.62 89 MET A O 1
ATOM 697 N N . ALA A 1 90 ? 12.242 -38.669 29.103 1.00 50.88 90 ALA A N 1
ATOM 698 C CA . ALA A 1 90 ? 13.217 -38.598 28.029 1.00 50.88 90 ALA A CA 1
ATOM 699 C C . ALA A 1 90 ? 14.050 -39.896 28.057 1.00 50.88 90 ALA A C 1
ATOM 701 O O . ALA A 1 90 ? 14.500 -40.289 29.140 1.00 50.88 90 ALA A O 1
ATOM 702 N N . PRO A 1 91 ? 14.271 -40.584 26.920 1.00 51.56 91 PRO A N 1
ATOM 703 C CA . PRO A 1 91 ? 15.218 -41.689 26.881 1.00 51.56 91 PRO A CA 1
ATOM 704 C C . PRO A 1 91 ? 16.612 -41.152 27.227 1.00 51.56 91 PRO A C 1
ATOM 706 O O . PRO A 1 91 ? 17.062 -40.142 26.683 1.00 51.56 91 PRO A O 1
ATOM 709 N N . SER A 1 92 ? 17.262 -41.800 28.193 1.00 56.19 92 SER A N 1
ATOM 710 C CA . SER A 1 92 ? 18.549 -41.390 28.751 1.00 56.19 92 SER A CA 1
ATOM 711 C C . SER A 1 92 ? 19.634 -41.257 27.668 1.00 56.19 92 SER A C 1
ATOM 713 O O . SER A 1 92 ? 19.702 -42.104 26.774 1.00 56.19 92 SER A O 1
ATOM 715 N N . PRO A 1 93 ? 20.517 -40.244 27.741 1.00 58.03 93 PRO A N 1
ATOM 716 C CA . PRO A 1 93 ? 21.675 -40.168 26.855 1.00 58.03 93 PRO A CA 1
ATOM 717 C C . PRO A 1 93 ? 22.674 -41.296 27.181 1.00 58.03 93 PRO A C 1
ATOM 719 O O . PRO A 1 93 ? 22.820 -41.655 28.353 1.00 58.03 93 PRO A O 1
ATOM 722 N N . PRO A 1 94 ? 23.39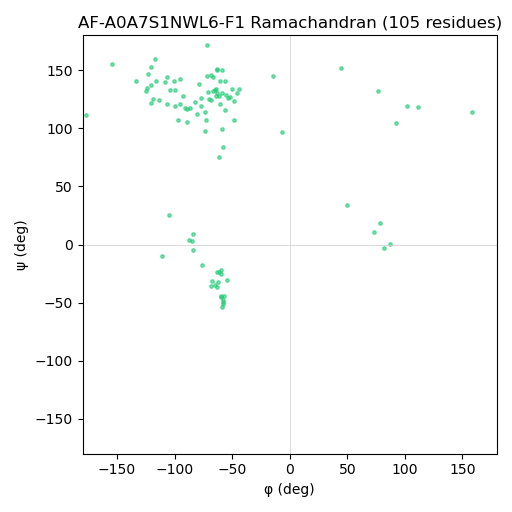3 -41.858 26.189 1.00 56.25 94 PRO A N 1
ATOM 723 C CA . PRO A 1 94 ? 24.431 -42.845 26.464 1.00 56.25 94 PRO A CA 1
ATOM 724 C C . PRO A 1 94 ? 25.601 -42.192 27.226 1.00 56.25 94 PRO A C 1
ATOM 726 O O . PRO A 1 94 ? 25.932 -41.028 26.968 1.00 56.25 94 PRO A O 1
ATOM 729 N N . PRO A 1 95 ? 26.251 -42.909 28.161 1.00 51.62 95 PRO A N 1
ATOM 730 C CA . PRO A 1 95 ? 27.312 -42.334 28.974 1.00 51.62 95 PRO A CA 1
ATOM 731 C C . PRO A 1 95 ? 28.576 -42.065 28.141 1.00 51.62 95 PRO A C 1
ATOM 733 O O . PRO A 1 95 ? 29.148 -42.966 27.527 1.00 51.62 95 PRO A O 1
ATOM 736 N N . ARG A 1 96 ? 29.053 -40.812 28.170 1.00 53.44 96 ARG A N 1
ATOM 737 C CA . ARG A 1 96 ? 30.440 -40.459 27.825 1.00 53.44 96 ARG A CA 1
ATOM 738 C C . ARG A 1 96 ? 31.349 -40.930 28.958 1.00 53.44 96 ARG A C 1
ATOM 740 O O . ARG A 1 96 ? 31.399 -40.287 30.002 1.00 53.44 96 ARG A O 1
ATOM 747 N N . HIS A 1 97 ? 32.121 -41.985 28.730 1.00 51.06 97 HIS A N 1
ATOM 748 C CA . HIS A 1 97 ? 33.297 -42.265 29.551 1.00 51.06 97 HIS A CA 1
ATOM 749 C C . HIS A 1 97 ? 34.506 -41.550 28.943 1.00 51.06 97 HIS A C 1
ATOM 751 O O . HIS A 1 97 ? 35.025 -41.948 27.903 1.00 51.06 97 HIS A O 1
ATOM 757 N N . SER A 1 98 ? 34.926 -40.462 29.591 1.00 43.00 98 SER A N 1
ATOM 758 C CA . SER A 1 98 ? 36.232 -39.846 29.369 1.00 43.00 98 SER A CA 1
ATOM 759 C C . SER A 1 98 ? 37.225 -40.378 30.407 1.00 43.00 98 SER A C 1
ATOM 761 O O . SER A 1 98 ? 37.050 -40.134 31.595 1.00 43.00 98 SER A O 1
ATOM 763 N N . ALA A 1 99 ? 38.285 -40.998 29.888 1.00 45.47 99 ALA A N 1
ATOM 764 C CA . ALA A 1 99 ? 39.669 -40.988 30.367 1.00 45.47 99 ALA A CA 1
ATOM 765 C C . ALA A 1 99 ? 40.123 -41.822 31.591 1.00 45.47 99 ALA A C 1
ATOM 767 O O . ALA A 1 99 ? 39.632 -41.692 32.706 1.00 45.47 99 ALA A O 1
ATOM 768 N N . THR A 1 100 ? 41.250 -42.497 31.322 1.00 44.31 100 THR A N 1
ATOM 769 C CA . THR A 1 100 ? 42.468 -42.656 32.140 1.00 44.31 100 THR A CA 1
ATOM 770 C C . THR A 1 100 ? 42.801 -44.038 32.722 1.00 44.31 100 THR A C 1
ATOM 772 O O . THR A 1 100 ? 42.080 -44.610 33.528 1.00 44.31 100 THR A O 1
ATOM 775 N N . SER A 1 101 ? 43.969 -44.494 32.249 1.00 52.78 101 SER A N 1
ATOM 776 C CA . SER A 1 101 ? 44.922 -45.541 32.632 1.00 52.78 101 SER A CA 1
ATOM 777 C C . SER A 1 101 ? 44.829 -46.177 34.020 1.00 52.78 101 SER A C 1
ATOM 779 O O . SER A 1 101 ? 44.670 -45.464 35.005 1.00 52.78 101 SER A O 1
ATOM 781 N N . THR A 1 102 ? 45.128 -47.485 34.099 1.00 46.66 102 THR A N 1
ATOM 782 C CA . THR A 1 102 ? 46.238 -48.079 34.895 1.00 46.66 102 THR A CA 1
ATOM 783 C C . THR A 1 102 ? 46.314 -49.605 34.665 1.00 46.66 102 THR A C 1
ATOM 785 O O . THR A 1 102 ? 45.385 -50.323 35.002 1.00 46.66 102 THR A O 1
ATOM 788 N N . GLU A 1 103 ? 47.397 -50.023 33.997 1.00 49.28 103 GLU A N 1
ATOM 789 C CA . GLU A 1 103 ? 48.388 -51.082 34.322 1.00 49.28 103 GLU A CA 1
ATOM 790 C C . GLU A 1 103 ? 48.024 -52.502 34.852 1.00 49.28 103 GLU A C 1
ATOM 792 O O . GLU A 1 103 ? 47.090 -52.697 35.619 1.00 49.28 103 GLU A O 1
ATOM 797 N N . HIS A 1 104 ? 48.940 -53.432 34.506 1.00 46.00 104 HIS A N 1
ATOM 798 C CA . HIS A 1 104 ? 49.207 -54.835 34.912 1.00 46.00 104 HIS A CA 1
ATOM 799 C C . HIS A 1 104 ? 48.540 -55.952 34.077 1.00 46.00 104 HIS A C 1
ATOM 801 O O . HIS A 1 104 ? 47.326 -56.097 34.096 1.00 46.00 104 HIS A O 1
ATOM 807 N N . GLN A 1 105 ? 49.234 -56.686 33.186 1.00 51.34 105 GLN A N 1
ATOM 808 C CA . GLN A 1 105 ? 50.446 -57.548 33.257 1.00 51.34 105 GLN A CA 1
ATOM 809 C C . GLN A 1 105 ? 50.034 -59.032 33.277 1.00 51.34 105 GLN A C 1
ATOM 811 O O . GLN A 1 105 ? 49.313 -59.436 34.179 1.00 51.34 105 GLN A O 1
ATOM 816 N N . ASP A 1 106 ? 50.472 -59.801 32.269 1.00 47.75 106 ASP A N 1
ATOM 817 C CA . ASP A 1 106 ? 51.226 -61.070 32.393 1.00 47.75 106 ASP A CA 1
ATOM 818 C C . ASP A 1 106 ? 51.089 -61.936 31.123 1.00 47.75 106 ASP A C 1
ATOM 820 O O . ASP A 1 106 ? 50.000 -62.403 30.783 1.00 47.75 106 ASP A O 1
ATOM 824 N N . THR A 1 107 ? 52.195 -62.126 30.400 1.00 43.19 107 THR A N 1
ATOM 825 C CA . THR A 1 107 ? 52.777 -63.450 30.107 1.00 43.19 107 THR A CA 1
ATOM 826 C C . THR A 1 107 ? 54.266 -63.262 29.822 1.00 43.19 107 THR A C 1
ATOM 828 O O . THR A 1 107 ? 54.607 -62.227 29.199 1.00 43.19 107 THR A O 1
#

Radius of gyration: 29.27 Å; Cα contacts (8 Å, |Δi|>4): 126; chains: 1; bounding box: 68×75×50 Å

Secondary structure (DSSP, 8-state):
--EEEEEETT--PPPEEEE--SSHHHHHHHHHHHTT-TTS-GGGEEEEETTEEE-SGGG--TT-EEEEEEPPPPP--------------PPPPPP------------

Organism: NCBI:txid1169539

Sequence (107 aa):
RLTVSVVLRGSTRPTLHQEVPESFDDLLRKVLERFGFGDRPVREARLFAEGALVSANEHLRDGDHVELVLVAPQPSPPAPQDVPLPAFMAPSPPPRHSATSTEHQDT

Foldseek 3Di:
DAWEFEDEPPDPDHTDIDDDDPFPLVSLCVVCVVVVNNVDHSVQKWKDFPNHTDPGPVPDGRHTYIYIYGHDDDPDDPDPPPPVDPDPDDPDDDDDDDDDDDDDDDD

pLDDT: mean 77.66, std 17.49, range [43.0, 93.81]